Protein AF-A0A538Q563-F1 (afdb_monomer_lite)

Sequence (155 aa):
MEALSVAAGGSVCVRTRRPPADFDQLVEVLRAPNMQVQLILCAAALEDCKRYSLTPIVLPPLADRAAELDRIINEYAKDAMIDLAVSGAGFPPADVAWVREHASSSLPEIEKATLRLVALRASPSLSNAAARLGMAPVSLSRWIGRRDMPMEIVQ

Foldseek 3Di:
DVQLVVQQLHEDEAELVDGPPCRVVVLVVCPPPPGNYHYHYDYPDVVSCPVNPDDDDDDDQLVVVLVCLLVLLQVLLVVLCVLLVPDDDGDDPLLSVQCSVPQSNDSVSSNVSSNQVSLQVRDQALCSSQVSVVHDSVVSVVVPVVDDDSDDHHD

Radius of gyration: 20.9 Å; chains: 1; bounding box: 39×29×55 Å

Structure (mmCIF, N/CA/C/O backbone):
data_AF-A0A538Q563-F1
#
_entry.id   AF-A0A538Q563-F1
#
loop_
_atom_site.group_PDB
_atom_site.id
_atom_site.type_symbol
_atom_site.label_atom_id
_atom_site.label_alt_id
_atom_site.label_comp_id
_atom_site.label_asym_id
_atom_site.label_entity_id
_atom_site.label_seq_id
_atom_site.pdbx_PDB_ins_code
_atom_site.Cartn_x
_atom_site.Cartn_y
_atom_site.Cartn_z
_atom_site.occupancy
_atom_site.B_iso_or_equiv
_atom_site.auth_seq_id
_atom_site.auth_comp_id
_atom_site.auth_asym_id
_atom_site.auth_atom_id
_atom_site.pdbx_PDB_model_num
ATOM 1 N N . MET A 1 1 ? 1.552 3.217 27.982 1.00 61.84 1 MET A N 1
ATOM 2 C CA . MET A 1 1 ? 1.055 4.600 28.265 1.00 61.84 1 MET A CA 1
ATOM 3 C C . MET A 1 1 ? 1.634 5.718 27.385 1.00 61.84 1 MET A C 1
ATOM 5 O O . MET A 1 1 ? 0.918 6.681 27.151 1.00 61.84 1 MET A O 1
ATOM 9 N N . GLU A 1 2 ? 2.859 5.627 26.857 1.00 76.88 2 GLU A N 1
ATOM 10 C CA . GLU A 1 2 ? 3.457 6.684 26.006 1.00 76.88 2 GLU A CA 1
ATOM 11 C C . GLU A 1 2 ? 2.620 7.028 24.750 1.00 76.88 2 GLU A C 1
ATOM 13 O O . GLU A 1 2 ? 2.456 8.194 24.394 1.00 76.88 2 GLU A O 1
ATOM 18 N N . ALA A 1 3 ? 1.982 6.027 24.132 1.00 78.19 3 ALA A N 1
ATOM 19 C CA . ALA A 1 3 ? 1.088 6.237 22.990 1.00 78.19 3 ALA A CA 1
AT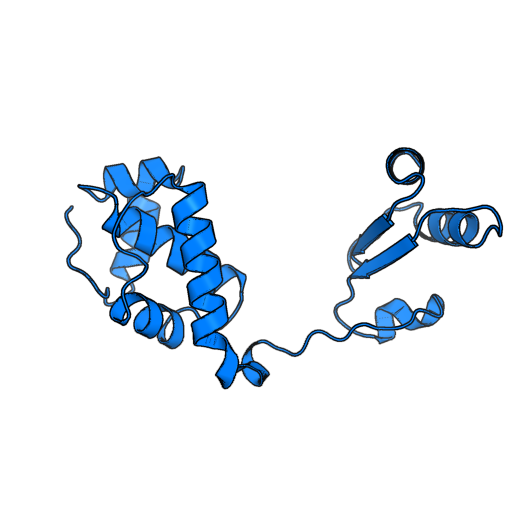OM 20 C C . ALA A 1 3 ? -0.144 7.110 23.317 1.00 78.19 3 ALA A C 1
ATOM 22 O O . ALA A 1 3 ? -0.596 7.858 22.457 1.00 78.19 3 ALA A O 1
ATOM 23 N N . LEU A 1 4 ? -0.669 7.054 24.550 1.00 82.75 4 LEU A N 1
ATOM 24 C CA . LEU A 1 4 ? -1.789 7.904 24.983 1.00 82.75 4 LEU A CA 1
ATOM 25 C C . LEU A 1 4 ? -1.366 9.362 25.115 1.00 82.75 4 LEU A C 1
ATOM 27 O O . LEU A 1 4 ? -2.097 10.244 24.680 1.00 82.75 4 LEU A O 1
ATOM 31 N N . SER A 1 5 ? -0.192 9.612 25.704 1.00 83.19 5 SER A N 1
ATOM 32 C CA . SER A 1 5 ? 0.311 10.978 25.869 1.00 83.19 5 SER A CA 1
ATOM 33 C C . SER A 1 5 ? 0.576 11.655 24.528 1.00 83.19 5 SER A C 1
ATOM 35 O O . SER A 1 5 ? 0.294 12.838 24.384 1.00 83.19 5 SER A O 1
ATOM 37 N N . VAL A 1 6 ? 1.062 10.903 23.535 1.00 88.25 6 VAL A N 1
ATOM 38 C CA . VAL A 1 6 ? 1.282 11.426 22.176 1.00 88.25 6 VAL A CA 1
ATOM 39 C C . VAL A 1 6 ? -0.042 11.639 21.432 1.00 88.25 6 VAL A C 1
ATOM 41 O O . VAL A 1 6 ? -0.143 12.540 20.607 1.00 88.25 6 VAL A O 1
ATOM 44 N N . ALA A 1 7 ? -1.072 10.847 21.737 1.00 91.06 7 ALA A N 1
ATOM 45 C CA . ALA A 1 7 ? -2.373 10.909 21.076 1.00 91.06 7 ALA A CA 1
ATOM 46 C C . ALA A 1 7 ? -3.375 11.873 21.736 1.00 91.06 7 ALA A C 1
ATOM 48 O O . ALA A 1 7 ? -4.563 11.801 21.423 1.00 91.06 7 ALA A O 1
ATOM 49 N N . ALA A 1 8 ? -2.939 12.747 22.649 1.00 88.38 8 ALA A N 1
ATOM 50 C CA . ALA A 1 8 ? -3.819 13.693 23.330 1.00 88.38 8 ALA A CA 1
ATOM 51 C C . ALA A 1 8 ? -4.608 14.554 22.321 1.00 88.38 8 ALA A C 1
ATOM 53 O O . ALA A 1 8 ? -4.021 15.219 21.470 1.00 88.38 8 ALA A O 1
ATOM 54 N N . GLY A 1 9 ? -5.943 14.522 22.406 1.00 88.44 9 GLY A N 1
ATOM 55 C CA . GLY A 1 9 ? -6.832 15.204 21.455 1.00 88.44 9 GLY A CA 1
ATOM 56 C C . GLY A 1 9 ? -6.944 14.527 20.080 1.00 88.44 9 GLY A C 1
ATOM 57 O O . GLY A 1 9 ? -7.511 15.112 19.160 1.00 88.44 9 GLY A O 1
ATOM 58 N N . GLY A 1 10 ? -6.391 13.322 19.920 1.00 92.69 10 GLY A N 1
ATOM 59 C CA . GLY A 1 10 ? -6.310 12.591 18.658 1.00 92.69 10 GLY A CA 1
ATOM 60 C C . GLY A 1 10 ? -6.805 11.151 18.769 1.00 92.69 10 GLY A C 1
ATOM 61 O O . GLY A 1 10 ? -7.854 10.865 19.353 1.00 92.69 10 GLY A O 1
ATOM 62 N N . SER A 1 11 ? -6.069 10.219 18.159 1.00 93.00 11 SER A N 1
ATOM 63 C CA . SER A 1 11 ? -6.478 8.815 18.068 1.00 93.00 11 SER A CA 1
ATOM 64 C C . SER A 1 11 ? -5.329 7.850 18.328 1.00 93.00 11 SER A C 1
ATOM 66 O O . SER A 1 11 ? -4.185 8.108 17.960 1.00 93.00 11 SER A O 1
ATOM 68 N N . VAL A 1 12 ? -5.657 6.693 18.903 1.00 92.75 12 VAL A N 1
ATOM 69 C CA . VAL A 1 12 ? -4.749 5.550 19.042 1.00 92.75 12 VAL A CA 1
ATOM 70 C C . VAL A 1 12 ? -5.271 4.412 18.175 1.00 92.75 12 VAL A C 1
ATOM 72 O O . VAL A 1 12 ? -6.419 3.993 18.315 1.00 92.75 12 VAL A O 1
ATOM 75 N N . CYS A 1 13 ? -4.422 3.902 17.282 1.00 92.12 13 CYS A N 1
ATOM 76 C CA . CYS A 1 13 ? -4.752 2.793 16.392 1.00 92.12 13 CYS A CA 1
ATOM 77 C C . CYS A 1 13 ? -4.043 1.510 16.840 1.00 92.12 13 CYS A C 1
ATOM 79 O O . CYS A 1 13 ? -2.821 1.496 17.001 1.00 92.12 13 CYS A O 1
ATOM 81 N N . VAL A 1 14 ? -4.797 0.424 17.031 1.00 91.88 14 VAL A N 1
ATOM 82 C CA . VAL A 1 14 ? -4.270 -0.870 17.492 1.00 91.88 14 VAL A CA 1
ATOM 83 C C . VAL A 1 14 ? -4.737 -1.997 16.578 1.00 91.88 14 VAL A C 1
ATOM 85 O O . VAL A 1 14 ? -5.906 -2.086 16.209 1.00 91.88 14 VAL A O 1
ATOM 88 N N . ARG A 1 15 ? -3.820 -2.906 16.230 1.00 91.75 15 ARG A N 1
ATOM 89 C CA . ARG A 1 15 ? -4.138 -4.137 15.492 1.00 91.75 15 ARG A CA 1
ATOM 90 C C . ARG A 1 15 ? -4.503 -5.253 16.468 1.00 91.75 15 ARG A C 1
ATOM 92 O O . ARG A 1 15 ? -3.678 -5.623 17.300 1.00 91.75 15 ARG A O 1
ATOM 99 N N . THR A 1 16 ? -5.677 -5.864 16.315 1.00 89.81 16 THR A N 1
ATOM 100 C CA . THR A 1 16 ? -6.171 -6.903 17.246 1.00 89.81 16 THR A CA 1
ATOM 101 C C . THR A 1 16 ? -5.312 -8.166 17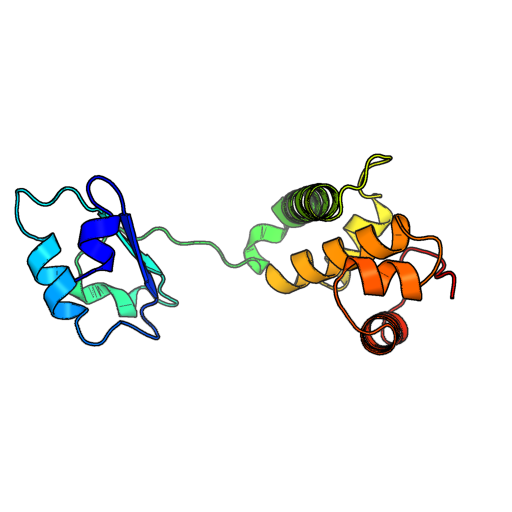.284 1.00 89.81 16 THR A C 1
ATOM 103 O O . THR A 1 16 ? -5.269 -8.845 18.302 1.00 89.81 16 THR A O 1
ATOM 106 N N . ARG A 1 17 ? -4.585 -8.475 16.201 1.00 86.75 17 ARG A N 1
ATOM 107 C CA . ARG A 1 17 ? -3.700 -9.654 16.123 1.00 86.75 17 ARG A CA 1
ATOM 108 C C . ARG A 1 17 ? -2.425 -9.539 16.962 1.00 86.75 17 ARG A C 1
ATOM 110 O O . ARG A 1 17 ? -1.788 -10.552 17.231 1.00 86.75 17 ARG A O 1
ATOM 117 N N . ARG A 1 18 ? -2.007 -8.320 17.310 1.00 86.56 18 ARG A N 1
ATOM 118 C CA . ARG A 1 18 ? -0.814 -8.042 18.126 1.00 86.56 18 ARG A CA 1
ATOM 119 C C . ARG A 1 18 ? -1.083 -6.823 19.012 1.00 86.56 18 ARG A C 1
ATOM 121 O O . ARG A 1 18 ? -0.517 -5.759 18.757 1.00 86.56 18 ARG A O 1
ATOM 128 N N . PRO A 1 19 ? -1.974 -6.951 20.008 1.00 86.88 19 PRO A N 1
ATOM 129 C CA . PRO A 1 19 ? -2.195 -5.875 20.952 1.00 86.88 19 PRO A CA 1
ATOM 130 C C . PRO A 1 19 ? -0.952 -5.717 21.842 1.00 86.88 19 PRO A C 1
ATOM 132 O O . PRO A 1 19 ? -0.251 -6.703 22.099 1.00 86.88 19 PRO A O 1
ATOM 135 N N . PRO A 1 20 ? -0.655 -4.499 22.315 1.00 88.31 20 PRO A N 1
ATOM 136 C CA . PRO A 1 20 ? 0.371 -4.311 23.329 1.00 88.31 20 PRO A CA 1
ATOM 137 C C . PRO A 1 20 ? -0.040 -4.998 24.643 1.00 88.31 20 PRO A C 1
ATOM 139 O O . PRO A 1 20 ? -1.222 -5.229 24.898 1.00 88.31 20 PRO A O 1
ATOM 142 N N . ALA A 1 21 ? 0.936 -5.338 25.486 1.00 89.75 21 ALA A N 1
ATOM 143 C CA . ALA A 1 21 ? 0.677 -6.057 26.737 1.00 89.75 21 ALA A CA 1
ATOM 144 C C . ALA A 1 21 ? -0.230 -5.272 27.709 1.00 89.75 21 ALA A C 1
ATOM 146 O O . ALA A 1 21 ? -0.974 -5.873 28.477 1.00 89.75 21 ALA A O 1
ATOM 147 N N . ASP A 1 22 ? -0.200 -3.939 27.649 1.00 89.88 22 ASP A N 1
ATOM 148 C CA . ASP A 1 22 ? -1.015 -3.020 28.449 1.00 89.88 22 ASP A CA 1
ATOM 149 C C . ASP A 1 22 ? -2.345 -2.633 27.768 1.00 89.88 22 ASP A C 1
ATOM 151 O O . ASP A 1 22 ? -3.000 -1.680 28.184 1.00 89.88 22 ASP A O 1
ATOM 155 N N . PHE A 1 23 ? -2.783 -3.355 26.730 1.00 89.88 23 PHE A N 1
ATOM 156 C CA . PHE A 1 23 ? -3.945 -2.960 25.927 1.00 89.88 23 PHE A CA 1
ATOM 157 C C . PHE A 1 23 ? -5.268 -2.907 26.703 1.00 89.88 23 PHE A C 1
ATOM 159 O O . PHE A 1 23 ? -6.049 -1.978 26.517 1.00 89.88 23 PHE A O 1
ATOM 166 N N . ASP A 1 24 ? -5.530 -3.857 27.599 1.00 88.75 24 ASP A N 1
ATOM 167 C CA . ASP A 1 24 ? -6.767 -3.811 28.386 1.00 88.75 24 ASP A CA 1
ATOM 168 C C . ASP A 1 24 ? -6.743 -2.631 29.382 1.00 88.75 24 ASP A C 1
ATOM 170 O O . ASP A 1 24 ? -7.760 -1.972 29.578 1.00 88.75 24 ASP A O 1
ATOM 174 N N . GLN A 1 25 ? -5.566 -2.265 29.912 1.00 89.19 25 GLN A N 1
ATOM 175 C CA . GLN A 1 25 ? -5.406 -1.054 30.732 1.00 89.19 25 GLN A CA 1
ATOM 176 C C . GLN A 1 25 ? -5.640 0.217 29.907 1.00 89.19 25 GLN A C 1
ATOM 178 O O . GLN A 1 25 ? -6.300 1.142 30.378 1.00 89.19 25 GLN A O 1
ATOM 183 N N . LEU A 1 26 ? -5.143 0.253 28.665 1.00 89.19 26 LEU A N 1
ATOM 184 C CA . LEU A 1 26 ? -5.421 1.331 27.715 1.00 89.19 26 LEU A CA 1
ATOM 185 C C . LEU A 1 26 ? -6.932 1.510 27.525 1.00 89.19 26 LEU A C 1
ATOM 187 O O . LEU A 1 26 ? -7.426 2.630 27.605 1.00 89.19 26 LEU A O 1
ATOM 191 N N . VAL A 1 27 ? -7.669 0.421 27.307 1.00 89.94 27 VAL A N 1
ATOM 192 C CA . VAL A 1 27 ? -9.123 0.468 27.109 1.00 89.94 27 VAL A CA 1
ATOM 193 C C . VAL A 1 27 ? -9.843 1.013 28.342 1.00 89.94 27 VAL A C 1
ATOM 195 O O . VAL A 1 27 ? -10.730 1.849 28.186 1.00 89.94 27 VAL A O 1
ATOM 198 N N . GLU A 1 28 ? -9.457 0.601 29.552 1.00 89.25 28 GLU A N 1
ATOM 199 C CA . GLU A 1 28 ? -10.053 1.143 30.781 1.00 89.25 28 GLU A CA 1
ATOM 200 C C . GLU A 1 28 ? -9.792 2.645 30.936 1.00 89.25 28 GLU A C 1
ATOM 202 O O . GLU A 1 28 ? -10.712 3.407 31.230 1.00 89.25 28 GLU A O 1
ATOM 207 N N . VAL A 1 29 ? -8.564 3.099 30.665 1.00 89.19 29 VAL A N 1
ATOM 208 C CA . VAL A 1 29 ? -8.217 4.529 30.701 1.00 89.19 29 VAL A CA 1
ATOM 209 C C . VAL A 1 29 ? -9.036 5.325 29.680 1.00 89.19 29 VAL A C 1
ATOM 211 O O . VAL A 1 29 ? -9.499 6.425 29.978 1.00 89.19 29 VAL A O 1
ATOM 214 N N . LEU A 1 30 ? -9.269 4.757 28.495 1.00 89.31 30 LEU A N 1
ATOM 215 C CA . LEU A 1 30 ? -10.051 5.390 27.432 1.00 89.31 30 LEU A CA 1
ATOM 216 C C . LEU A 1 30 ? -11.551 5.499 27.732 1.00 89.31 30 LEU A C 1
ATOM 218 O O . LEU A 1 30 ? -12.230 6.307 27.105 1.00 89.31 30 LEU A O 1
ATOM 222 N N . ARG A 1 31 ? -12.076 4.742 28.703 1.00 88.31 31 ARG A N 1
ATOM 223 C CA . ARG A 1 31 ? -13.471 4.875 29.158 1.00 88.31 31 ARG A CA 1
ATOM 224 C C . ARG A 1 31 ? -13.691 6.057 30.101 1.00 88.31 31 ARG A C 1
ATOM 226 O O . ARG A 1 31 ? -14.842 6.365 30.411 1.00 88.31 31 ARG A O 1
ATOM 233 N N . ALA A 1 32 ? -12.628 6.703 30.582 1.00 88.94 32 ALA A N 1
ATOM 234 C CA . ALA A 1 32 ? -12.759 7.842 31.478 1.00 88.94 32 ALA A CA 1
ATOM 235 C C . ALA A 1 32 ? -13.500 9.006 30.7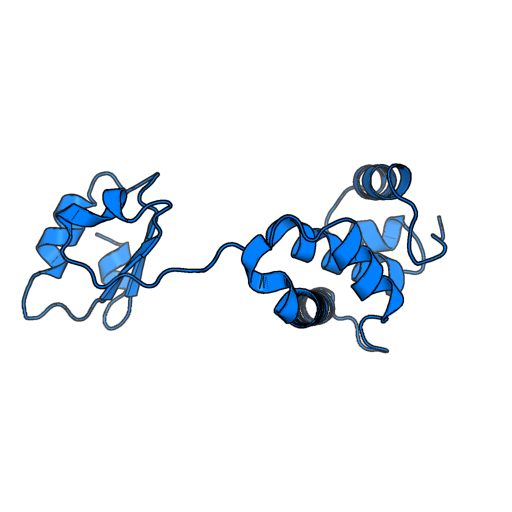76 1.00 88.94 32 ALA A C 1
ATOM 237 O O . ALA A 1 32 ? -13.139 9.358 29.652 1.00 88.94 32 ALA A O 1
ATOM 238 N N . PRO A 1 33 ? -14.497 9.654 31.416 1.00 84.56 33 PRO A N 1
ATOM 239 C CA . PRO A 1 33 ? -15.324 10.685 30.772 1.00 84.56 33 PRO A CA 1
ATOM 240 C C . PRO A 1 33 ? -14.550 11.905 30.256 1.00 84.56 33 PRO A C 1
ATOM 242 O O . PRO A 1 33 ? -15.024 12.625 29.385 1.00 84.56 33 PRO A O 1
ATOM 245 N N . ASN A 1 34 ? -13.375 12.166 30.826 1.00 86.81 34 ASN A N 1
ATOM 246 C CA . ASN A 1 34 ? -12.496 13.276 30.472 1.00 86.81 34 ASN A CA 1
ATOM 247 C C . ASN A 1 34 ? -11.427 12.895 29.435 1.00 86.81 34 ASN A C 1
ATOM 249 O O . ASN A 1 34 ? -10.586 13.731 29.102 1.00 86.81 34 ASN A O 1
ATOM 253 N N . MET A 1 35 ? -11.426 11.656 28.940 1.00 87.88 35 MET A N 1
ATOM 254 C CA . MET A 1 35 ? -10.454 11.220 27.951 1.00 87.88 35 MET A CA 1
ATOM 255 C C . MET A 1 35 ? -10.837 11.716 26.555 1.00 87.88 35 MET A C 1
ATOM 257 O O . MET A 1 35 ? -11.911 11.414 26.044 1.00 87.88 35 MET A O 1
ATOM 261 N N . GLN A 1 36 ? -9.931 12.456 25.915 1.00 89.38 36 GLN A N 1
ATOM 262 C CA . GLN A 1 36 ? -10.124 13.031 24.576 1.00 89.38 36 GLN A CA 1
ATOM 263 C C . GLN A 1 36 ? -9.336 12.274 23.502 1.00 89.38 36 GLN A C 1
ATOM 265 O O . GLN A 1 36 ? -8.732 12.876 22.618 1.00 89.38 36 GLN A O 1
ATOM 270 N N . VAL A 1 37 ? -9.282 10.948 23.610 1.00 92.81 37 VAL A N 1
ATOM 271 C CA . VAL A 1 37 ? -8.540 10.096 22.677 1.00 92.81 37 VAL A CA 1
ATOM 272 C C . VAL A 1 37 ? -9.485 9.056 22.098 1.00 92.81 37 VAL A C 1
ATOM 274 O O . VAL A 1 37 ? -10.118 8.304 22.836 1.00 92.81 37 VAL A O 1
ATOM 277 N N . GLN A 1 38 ? -9.572 8.992 20.770 1.00 90.88 38 GLN A N 1
ATOM 278 C CA . GLN A 1 38 ? -10.393 8.003 20.078 1.00 90.88 38 GLN A CA 1
ATOM 279 C C . GLN A 1 38 ? -9.616 6.700 19.858 1.00 90.88 38 GLN A C 1
ATOM 281 O O . GLN A 1 38 ? -8.507 6.704 19.321 1.00 90.88 38 GLN A O 1
ATOM 286 N N . 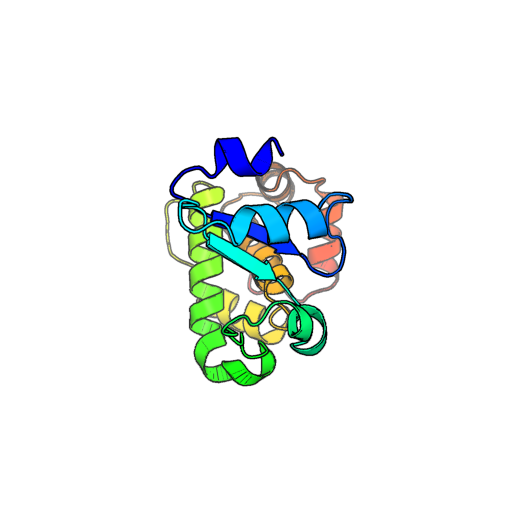LEU A 1 39 ? -10.214 5.566 20.226 1.00 91.00 39 LEU A N 1
ATOM 287 C CA . LEU A 1 39 ? -9.661 4.247 19.922 1.00 91.00 39 LEU A CA 1
ATOM 288 C C . LEU A 1 39 ? -10.104 3.777 18.536 1.00 91.00 39 LEU A C 1
ATOM 290 O O . LEU A 1 39 ? -11.300 3.711 18.255 1.00 91.00 39 LEU A O 1
ATOM 294 N N . ILE A 1 40 ? -9.147 3.372 17.704 1.00 93.06 40 ILE A N 1
ATOM 295 C CA . ILE A 1 40 ? -9.395 2.708 16.422 1.00 93.06 40 ILE A CA 1
ATOM 296 C C . ILE A 1 40 ? -8.815 1.297 16.495 1.00 93.06 40 ILE A C 1
ATOM 298 O O . ILE A 1 40 ? -7.611 1.121 16.685 1.00 93.06 40 ILE A O 1
ATOM 302 N N . LEU A 1 41 ? -9.665 0.280 16.327 1.00 92.56 41 LEU A N 1
ATOM 303 C CA . LEU A 1 41 ? -9.229 -1.115 16.273 1.00 92.56 41 LEU A CA 1
ATOM 304 C C . LEU A 1 41 ? -9.254 -1.642 14.846 1.00 92.56 41 LEU A C 1
ATOM 306 O O . LEU A 1 41 ? -10.305 -1.724 14.213 1.00 92.56 41 LEU A O 1
ATOM 310 N N . CYS A 1 42 ? -8.086 -2.051 14.361 1.00 93.00 42 CYS A N 1
ATOM 311 C CA . CYS A 1 42 ? -7.948 -2.760 13.100 1.00 93.00 42 CYS A CA 1
ATOM 312 C C . CYS A 1 42 ? -8.047 -4.264 13.357 1.00 93.00 42 CYS A C 1
ATOM 314 O O . CYS A 1 42 ? -7.108 -4.872 13.885 1.00 93.00 42 CYS A O 1
ATOM 316 N N . ALA A 1 43 ? -9.172 -4.852 12.959 1.00 92.06 43 ALA A N 1
ATOM 317 C CA . ALA A 1 43 ? -9.446 -6.276 13.088 1.00 92.06 43 ALA A CA 1
ATOM 318 C C . ALA A 1 43 ? -9.633 -6.953 11.731 1.00 92.06 43 ALA A C 1
ATOM 320 O O . ALA A 1 43 ? -10.003 -6.309 10.752 1.00 92.06 43 ALA A O 1
ATOM 321 N N . ALA A 1 44 ? -9.370 -8.261 11.688 1.00 88.75 44 ALA A N 1
ATOM 322 C CA . ALA A 1 44 ? -9.652 -9.074 10.507 1.00 88.75 44 ALA A CA 1
ATOM 323 C C . ALA A 1 44 ? -11.100 -9.589 10.506 1.00 88.75 44 ALA A C 1
ATOM 325 O O . ALA A 1 44 ? -11.661 -9.809 9.437 1.00 88.75 44 ALA A O 1
ATOM 326 N N . ALA A 1 45 ? -11.689 -9.769 11.691 1.00 88.12 45 ALA A N 1
ATOM 327 C CA . ALA A 1 45 ? -13.072 -10.185 11.880 1.00 88.12 45 ALA A CA 1
ATOM 328 C C . ALA A 1 45 ? -13.742 -9.334 12.968 1.00 88.12 45 ALA A C 1
ATOM 330 O O . ALA A 1 45 ? -13.083 -8.851 13.890 1.00 88.12 45 ALA A O 1
ATOM 331 N N . LEU A 1 46 ? -15.063 -9.161 12.882 1.00 86.62 46 LEU A N 1
ATOM 332 C CA . LEU A 1 46 ? -15.823 -8.366 13.854 1.00 86.62 46 LEU A CA 1
ATOM 333 C C . LEU A 1 46 ? -15.783 -8.995 15.257 1.00 86.62 46 LEU A C 1
ATOM 335 O O . LEU A 1 46 ? -15.791 -8.298 16.271 1.00 86.62 46 LEU A O 1
ATOM 339 N N . GLU A 1 47 ? -15.699 -10.322 15.301 1.00 88.12 47 GLU A N 1
ATOM 340 C CA . GLU A 1 47 ? -15.547 -11.170 16.481 1.00 88.12 47 GLU A CA 1
ATOM 341 C C . GLU A 1 47 ? -14.403 -10.710 17.385 1.00 88.12 47 GLU A C 1
ATOM 343 O O . GLU A 1 4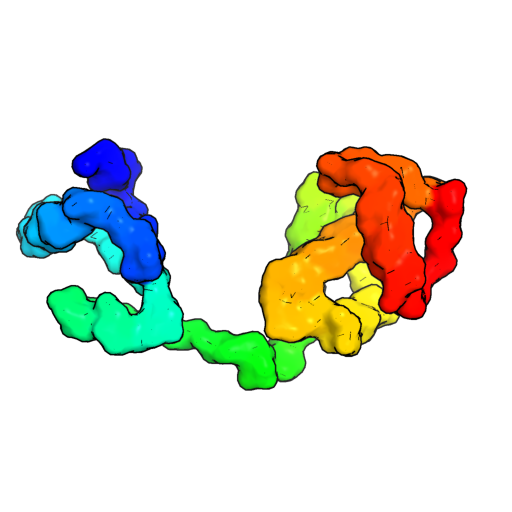7 ? -14.584 -10.658 18.602 1.00 88.12 47 GLU A O 1
ATOM 348 N N . ASP A 1 48 ? -13.276 -10.294 16.798 1.00 86.38 48 ASP A N 1
ATOM 349 C CA . ASP A 1 48 ? -12.082 -9.852 17.527 1.00 86.38 48 ASP A CA 1
ATOM 350 C C . ASP A 1 48 ? -12.347 -8.592 18.376 1.00 86.38 48 ASP A C 1
ATOM 352 O O . ASP A 1 48 ? -11.630 -8.313 19.340 1.00 86.38 48 ASP A O 1
ATOM 356 N N . CYS A 1 49 ? -13.382 -7.823 18.020 1.00 86.00 49 CYS A N 1
ATOM 357 C CA . CYS A 1 49 ? -13.717 -6.535 18.623 1.00 86.00 49 CYS A CA 1
ATOM 358 C C . CYS A 1 49 ? -14.974 -6.562 19.504 1.00 86.00 49 CYS A C 1
ATOM 360 O O . CYS A 1 49 ? -15.274 -5.550 20.140 1.00 86.00 49 CYS A O 1
ATOM 362 N N . LYS A 1 50 ? -15.708 -7.685 19.582 1.00 83.44 50 LYS A N 1
ATOM 363 C CA . LYS A 1 50 ? -17.021 -7.753 20.265 1.00 83.44 50 LYS A CA 1
ATOM 364 C C . LYS A 1 50 ? -16.984 -7.265 21.717 1.00 83.44 50 LYS A C 1
ATOM 366 O O . LYS A 1 50 ? -17.935 -6.642 22.174 1.00 83.44 50 LYS A O 1
ATOM 371 N N . ARG A 1 51 ? -15.873 -7.491 22.426 1.00 83.56 51 ARG A N 1
ATOM 372 C CA . ARG A 1 51 ? -15.693 -7.091 23.835 1.00 83.56 51 ARG A CA 1
ATOM 373 C C . ARG A 1 51 ? -15.570 -5.580 24.074 1.00 83.56 51 ARG A C 1
ATOM 375 O O . ARG A 1 51 ? -15.565 -5.157 25.225 1.00 83.56 51 ARG A O 1
ATOM 382 N N . TYR A 1 52 ? -15.448 -4.775 23.018 1.00 83.00 52 TYR A N 1
ATOM 383 C CA . TYR A 1 52 ? -15.145 -3.345 23.121 1.00 83.00 52 TYR A CA 1
ATOM 384 C C . TYR A 1 52 ? -16.318 -2.417 22.790 1.00 83.00 52 TYR A C 1
ATOM 386 O O . TYR A 1 52 ? -16.133 -1.205 22.828 1.00 83.00 52 TYR A O 1
ATOM 394 N N . SER A 1 53 ? -17.508 -2.955 22.490 1.00 81.88 53 SER A N 1
ATOM 395 C CA . SER A 1 53 ? -18.717 -2.169 22.176 1.00 81.88 53 SER A CA 1
ATOM 396 C C . SER A 1 53 ? -18.464 -1.048 21.153 1.00 81.88 53 SER A C 1
ATOM 398 O O . SER A 1 53 ? -18.881 0.092 21.342 1.00 81.88 53 SER A O 1
ATOM 400 N N . LEU A 1 54 ? -17.734 -1.368 20.081 1.00 82.75 54 LEU A N 1
ATOM 401 C CA . LEU A 1 54 ? -17.329 -0.414 19.046 1.00 82.75 54 LEU A CA 1
ATOM 402 C C . LEU A 1 54 ? -18.329 -0.374 17.890 1.00 82.75 54 LEU A C 1
ATOM 404 O O . LEU A 1 54 ? -18.918 -1.395 17.539 1.00 82.75 54 LEU A O 1
ATOM 408 N N . THR A 1 55 ? -18.432 0.783 17.234 1.00 88.88 55 THR A N 1
ATOM 409 C CA . THR A 1 55 ? -19.126 0.925 15.947 1.00 88.88 55 THR A CA 1
ATOM 410 C C . THR A 1 55 ? -18.190 0.488 14.815 1.00 88.88 55 THR A C 1
ATOM 412 O O . THR A 1 55 ? -17.175 1.153 14.590 1.00 88.88 55 THR A O 1
ATOM 415 N N . PRO A 1 56 ? -18.476 -0.615 14.100 1.00 91.56 56 PRO A N 1
ATOM 416 C CA . PRO A 1 56 ? -17.566 -1.123 13.085 1.00 91.56 56 PRO A CA 1
ATOM 417 C C . PRO A 1 56 ? -17.644 -0.317 11.786 1.00 91.56 56 PRO A C 1
ATOM 419 O O . PRO A 1 56 ? -18.725 0.019 11.307 1.00 91.56 56 PRO A O 1
ATOM 422 N N . ILE A 1 57 ? -16.483 -0.095 11.172 1.00 92.00 57 ILE A N 1
ATOM 423 C CA . ILE A 1 57 ? -16.359 0.331 9.776 1.00 92.00 57 ILE A CA 1
ATOM 424 C C . ILE A 1 57 ? -15.853 -0.881 8.998 1.00 92.00 57 ILE A C 1
ATOM 426 O O . ILE A 1 57 ? -14.720 -1.321 9.195 1.00 92.00 57 ILE A O 1
ATOM 430 N N . VAL A 1 58 ? -16.705 -1.452 8.146 1.00 91.12 58 VAL A N 1
ATOM 431 C CA . VAL A 1 58 ? -16.367 -2.648 7.366 1.00 91.12 58 VAL A CA 1
ATOM 432 C C . VAL A 1 58 ? -15.778 -2.224 6.028 1.00 91.12 58 VAL A C 1
ATOM 434 O O . VAL A 1 58 ? -16.450 -1.592 5.217 1.00 91.12 58 VAL A O 1
ATOM 437 N N . LEU A 1 59 ? -14.516 -2.583 5.800 1.00 89.81 59 LEU A N 1
ATOM 438 C CA . LEU A 1 59 ? -13.862 -2.411 4.507 1.00 89.81 59 LEU A CA 1
ATOM 439 C C . LEU A 1 59 ? -14.239 -3.595 3.604 1.00 89.81 59 LEU A C 1
ATOM 441 O O . LEU A 1 59 ? -13.904 -4.730 3.957 1.00 89.81 59 LEU A O 1
ATOM 445 N N . PRO A 1 60 ? -14.918 -3.371 2.464 1.00 90.50 60 PRO A N 1
ATOM 446 C CA . PRO A 1 60 ? -15.237 -4.459 1.552 1.00 90.50 60 PRO A CA 1
ATOM 447 C C . PRO A 1 60 ? -13.951 -5.082 0.981 1.00 90.50 60 PRO A C 1
ATOM 449 O O . PRO A 1 60 ? -12.990 -4.349 0.700 1.00 90.50 60 PRO A O 1
ATOM 452 N N . PRO A 1 61 ? -13.913 -6.415 0.792 1.00 90.88 61 PRO A N 1
ATOM 453 C CA . PRO A 1 61 ? -12.818 -7.090 0.107 1.00 90.88 61 PRO A CA 1
ATOM 454 C C . PRO A 1 61 ? -12.534 -6.464 -1.258 1.00 90.88 61 PRO A C 1
ATOM 456 O O . PRO A 1 61 ? -13.447 -6.045 -1.964 1.00 90.88 61 PRO A O 1
ATOM 459 N N . LEU A 1 62 ? -11.265 -6.445 -1.672 1.00 92.38 62 LEU A N 1
ATOM 460 C CA . LEU A 1 62 ? -10.882 -5.870 -2.967 1.00 92.38 62 LEU A CA 1
ATOM 461 C C . LEU A 1 62 ? -11.569 -6.575 -4.151 1.00 92.38 62 LEU A C 1
ATOM 463 O O . LEU A 1 62 ? -11.918 -5.918 -5.128 1.00 92.38 62 LEU A O 1
ATOM 467 N N . ALA A 1 63 ? -11.815 -7.885 -4.033 1.00 90.75 63 ALA A N 1
ATOM 468 C CA . ALA A 1 63 ? -12.524 -8.681 -5.035 1.00 90.75 63 ALA A CA 1
ATOM 469 C C . ALA A 1 63 ? -13.949 -8.165 -5.317 1.00 90.75 63 ALA A C 1
ATOM 471 O O . ALA A 1 63 ? -14.402 -8.213 -6.459 1.00 90.75 63 ALA A O 1
ATOM 472 N N . ASP A 1 64 ? -14.613 -7.586 -4.313 1.00 94.06 64 ASP A N 1
ATOM 473 C CA . ASP A 1 64 ? -15.974 -7.049 -4.436 1.00 94.06 64 ASP A CA 1
ATOM 474 C C . ASP A 1 64 ? -15.987 -5.619 -5.008 1.00 94.06 64 ASP A C 1
ATOM 476 O O . ASP A 1 64 ? -17.043 -5.031 -5.236 1.00 94.06 64 ASP A O 1
ATOM 480 N N . ARG A 1 65 ? -14.805 -5.044 -5.264 1.00 92.75 65 ARG A N 1
ATOM 481 C CA . ARG A 1 65 ? -14.606 -3.658 -5.712 1.00 92.75 65 ARG A CA 1
ATOM 482 C C . ARG A 1 65 ? -14.115 -3.572 -7.155 1.00 92.75 65 ARG A C 1
ATOM 484 O O . ARG A 1 65 ? -13.430 -2.619 -7.524 1.00 92.75 65 ARG A O 1
ATOM 491 N N . ALA A 1 66 ? -14.462 -4.548 -7.994 1.00 92.00 66 ALA A N 1
ATOM 492 C CA . ALA A 1 66 ? -13.991 -4.639 -9.381 1.00 92.00 66 ALA A CA 1
ATOM 493 C C . ALA A 1 66 ? -14.201 -3.341 -10.195 1.00 92.00 66 ALA A C 1
ATOM 495 O O . ALA A 1 66 ? -13.325 -2.936 -10.965 1.00 92.00 66 ALA A O 1
ATOM 496 N N . ALA A 1 67 ? -15.332 -2.660 -9.974 1.00 94.31 67 ALA A N 1
ATOM 497 C CA . ALA A 1 67 ? -15.674 -1.392 -10.623 1.00 94.31 67 ALA A CA 1
ATOM 498 C C . ALA A 1 67 ? -14.761 -0.220 -10.211 1.00 94.31 67 ALA A C 1
ATOM 500 O O . ALA A 1 67 ? -14.616 0.743 -10.958 1.00 94.31 67 ALA A O 1
ATOM 501 N N . GLU A 1 68 ? -14.123 -0.298 -9.043 1.00 95.81 68 GLU A N 1
ATOM 502 C CA . GLU A 1 68 ? -13.227 0.738 -8.526 1.00 95.81 68 GLU A CA 1
ATOM 503 C C . GLU A 1 68 ? -11.752 0.462 -8.838 1.00 95.81 68 GLU A C 1
ATOM 505 O O . GLU A 1 68 ? -10.921 1.343 -8.619 1.00 95.81 68 GLU A O 1
ATOM 510 N N . LEU A 1 69 ? -11.406 -0.736 -9.330 1.00 95.88 69 LEU A N 1
ATOM 511 C CA . LEU A 1 69 ? -10.011 -1.167 -9.476 1.00 95.88 69 LEU A CA 1
ATOM 512 C C . LEU A 1 69 ? -9.171 -0.196 -10.302 1.00 95.88 69 LEU A C 1
ATOM 514 O O . LEU A 1 69 ? -8.084 0.166 -9.867 1.00 95.88 69 LEU A O 1
ATOM 518 N N . ASP A 1 70 ? -9.681 0.290 -11.433 1.00 96.44 70 ASP A N 1
ATOM 519 C CA . ASP A 1 70 ? -8.939 1.249 -12.259 1.00 96.44 70 ASP A CA 1
ATOM 520 C C . ASP A 1 70 ? -8.674 2.549 -11.499 1.00 96.44 70 ASP A C 1
ATOM 522 O O . ASP A 1 70 ? -7.583 3.110 -11.583 1.00 96.44 70 ASP A O 1
ATOM 526 N N . ARG A 1 71 ? -9.645 3.022 -10.707 1.00 96.69 71 ARG A N 1
ATOM 527 C CA . ARG A 1 71 ? -9.465 4.211 -9.866 1.00 96.69 71 ARG A CA 1
ATOM 528 C C . ARG A 1 71 ? -8.389 3.963 -8.813 1.00 96.69 71 ARG A C 1
ATOM 530 O O . ARG A 1 71 ? -7.500 4.789 -8.665 1.00 96.69 71 ARG A O 1
ATOM 537 N N . ILE A 1 72 ? -8.448 2.825 -8.122 1.00 96.94 72 ILE A N 1
ATOM 538 C CA . ILE A 1 72 ? -7.477 2.443 -7.086 1.00 96.94 72 ILE A CA 1
ATOM 539 C C . ILE A 1 72 ? -6.064 2.353 -7.676 1.00 96.94 72 ILE A C 1
ATOM 541 O O . ILE A 1 72 ? -5.138 2.932 -7.117 1.00 96.94 72 ILE A O 1
ATOM 545 N N . ILE A 1 73 ? -5.901 1.682 -8.818 1.00 98.00 73 ILE A N 1
ATOM 546 C CA . ILE A 1 73 ? -4.614 1.557 -9.517 1.00 98.00 73 ILE A CA 1
ATOM 547 C C . ILE A 1 73 ? -4.066 2.938 -9.887 1.00 98.00 73 ILE A C 1
ATOM 549 O O . ILE A 1 73 ? -2.888 3.204 -9.669 1.00 98.00 73 ILE A O 1
ATOM 553 N N . ASN A 1 74 ? -4.916 3.827 -10.405 1.00 97.19 74 ASN A N 1
ATOM 554 C CA . ASN A 1 74 ? -4.502 5.183 -10.754 1.00 97.19 74 ASN A CA 1
ATOM 555 C C . ASN A 1 74 ? -4.080 6.008 -9.531 1.00 97.19 74 ASN A C 1
ATOM 557 O O . ASN A 1 74 ? -3.117 6.759 -9.639 1.00 97.19 74 ASN A O 1
ATOM 561 N N . GLU A 1 75 ? -4.745 5.873 -8.379 1.00 97.19 75 GLU A N 1
ATOM 562 C CA . GLU A 1 75 ? -4.293 6.541 -7.148 1.00 97.19 75 GLU A CA 1
ATOM 563 C C . GLU A 1 75 ? -2.923 6.011 -6.696 1.00 97.19 75 GLU A C 1
ATOM 565 O O . GLU A 1 75 ? -2.003 6.799 -6.500 1.00 97.19 75 GLU A O 1
ATOM 570 N N . TYR A 1 76 ? -2.720 4.690 -6.679 1.00 97.69 76 TYR A N 1
ATOM 571 C CA . TYR A 1 76 ? -1.405 4.110 -6.374 1.00 97.69 76 TYR A CA 1
ATOM 572 C C . TYR A 1 76 ? -0.314 4.506 -7.374 1.00 97.69 76 TYR A C 1
ATOM 574 O O . TYR A 1 76 ? 0.861 4.587 -7.017 1.00 97.69 76 TYR A O 1
ATOM 582 N N . ALA A 1 77 ? -0.666 4.716 -8.640 1.00 97.25 77 ALA A N 1
ATOM 583 C CA . ALA A 1 77 ? 0.277 5.197 -9.636 1.00 97.25 77 ALA A CA 1
ATOM 584 C C . ALA A 1 77 ? 0.644 6.669 -9.412 1.00 97.25 77 ALA A C 1
ATOM 586 O O . ALA A 1 77 ? 1.811 7.020 -9.561 1.00 97.25 77 ALA A O 1
ATOM 587 N N . LYS A 1 78 ? -0.315 7.516 -9.015 1.00 96.25 78 LYS A N 1
ATOM 588 C CA . LYS A 1 78 ? -0.043 8.913 -8.643 1.00 96.25 78 LYS A CA 1
ATOM 589 C C . LYS A 1 78 ? 0.887 8.989 -7.437 1.00 96.25 78 LYS A C 1
ATOM 591 O O . LYS A 1 78 ? 1.881 9.703 -7.516 1.00 96.25 78 LYS A O 1
ATOM 596 N N . ASP A 1 79 ? 0.609 8.219 -6.386 1.00 96.44 79 ASP A N 1
ATOM 597 C CA . ASP A 1 79 ? 1.469 8.155 -5.199 1.00 96.44 79 ASP A CA 1
ATOM 598 C C . ASP A 1 79 ? 2.883 7.700 -5.585 1.00 96.44 79 ASP A C 1
ATOM 600 O O . ASP A 1 79 ? 3.860 8.377 -5.279 1.00 96.44 79 ASP A O 1
ATOM 604 N N . ALA A 1 80 ? 3.002 6.641 -6.394 1.00 96.81 80 ALA A N 1
ATOM 605 C CA . ALA A 1 80 ? 4.291 6.180 -6.907 1.00 96.81 80 ALA A CA 1
ATOM 606 C C . ALA A 1 80 ? 5.044 7.245 -7.727 1.00 96.81 80 ALA A C 1
ATOM 608 O O . ALA A 1 80 ? 6.266 7.352 -7.631 1.00 96.81 80 ALA A O 1
ATOM 609 N N . MET A 1 81 ? 4.343 8.024 -8.557 1.00 95.94 81 MET A N 1
ATOM 610 C CA . MET A 1 81 ? 4.947 9.118 -9.324 1.00 95.94 81 MET A CA 1
ATOM 611 C C . MET A 1 81 ? 5.447 10.243 -8.414 1.00 95.94 81 MET A C 1
ATOM 613 O O . MET A 1 81 ? 6.535 10.768 -8.659 1.00 95.94 81 MET A O 1
ATOM 617 N N . ILE A 1 82 ? 4.687 10.585 -7.369 1.00 95.31 82 ILE A N 1
ATOM 618 C CA . ILE A 1 82 ? 5.067 11.585 -6.363 1.00 95.31 82 ILE A CA 1
ATOM 619 C C . ILE A 1 82 ? 6.300 11.110 -5.590 1.00 95.31 82 ILE A C 1
ATOM 621 O O . ILE A 1 82 ? 7.307 11.817 -5.561 1.00 95.31 82 ILE A O 1
ATOM 625 N N . ASP A 1 83 ? 6.257 9.896 -5.042 1.00 94.69 83 ASP A N 1
ATOM 626 C CA . ASP A 1 83 ? 7.333 9.319 -4.229 1.00 94.69 83 ASP A CA 1
ATOM 627 C C . ASP A 1 83 ? 8.643 9.190 -5.010 1.00 94.69 83 ASP A C 1
ATOM 629 O O . ASP A 1 83 ? 9.733 9.422 -4.485 1.00 94.69 83 ASP A O 1
ATOM 633 N N . LEU A 1 84 ? 8.546 8.854 -6.298 1.00 94.19 84 LEU A N 1
ATOM 634 C CA . LEU A 1 84 ? 9.695 8.733 -7.189 1.00 94.19 84 LEU A CA 1
ATOM 635 C C . LEU A 1 84 ? 10.063 10.055 -7.877 1.00 94.19 84 LEU A C 1
ATOM 637 O O . LEU A 1 84 ? 10.901 10.036 -8.782 1.00 94.19 84 LEU A O 1
ATOM 641 N N . ALA A 1 85 ? 9.455 11.183 -7.496 1.00 94.00 85 ALA A N 1
ATOM 642 C CA . ALA A 1 85 ? 9.687 12.510 -8.072 1.00 94.00 85 ALA A CA 1
ATOM 643 C C . ALA A 1 85 ? 9.676 12.513 -9.618 1.00 94.00 85 ALA A C 1
ATOM 645 O O . ALA A 1 85 ? 10.547 13.095 -10.270 1.00 94.00 85 ALA A O 1
ATOM 646 N N . VAL A 1 86 ? 8.726 11.791 -10.218 1.00 91.25 86 VAL A N 1
ATOM 647 C CA . VAL A 1 86 ? 8.572 11.680 -11.672 1.00 91.25 86 VAL A CA 1
ATOM 648 C C . VAL A 1 86 ? 7.609 12.755 -12.159 1.00 91.25 86 VAL A C 1
ATOM 650 O O . VAL A 1 86 ? 6.399 12.660 -11.972 1.00 91.25 86 VAL A O 1
ATOM 653 N N . SER A 1 87 ? 8.156 13.758 -12.839 1.00 80.31 87 SER A N 1
ATOM 654 C CA . SER A 1 87 ? 7.385 14.774 -13.556 1.00 80.31 87 SER A CA 1
ATOM 655 C C . SER A 1 87 ? 7.216 14.341 -15.012 1.00 80.31 87 SER A C 1
ATOM 657 O O . SER A 1 87 ? 8.211 14.149 -15.709 1.00 80.31 87 SER A O 1
ATOM 659 N N . GLY A 1 88 ? 5.986 14.182 -15.504 1.00 70.69 88 GLY A N 1
ATOM 660 C CA . GLY A 1 88 ? 5.771 13.787 -16.898 1.00 70.69 88 GLY A CA 1
ATOM 661 C C . GLY A 1 88 ? 4.394 13.207 -17.189 1.00 70.69 88 GLY A C 1
ATOM 662 O O . GLY A 1 88 ? 3.463 13.360 -16.398 1.00 70.69 88 GLY A O 1
ATOM 663 N N . ALA A 1 89 ? 4.279 12.562 -18.356 1.00 66.75 89 ALA A N 1
ATOM 664 C CA . ALA A 1 89 ? 3.063 11.879 -18.786 1.00 66.75 89 ALA A CA 1
ATOM 665 C C . ALA A 1 89 ? 2.607 10.886 -17.706 1.00 66.75 89 ALA A C 1
ATOM 667 O O . ALA A 1 89 ? 3.431 10.184 -17.121 1.00 66.75 89 ALA A O 1
ATOM 668 N N . GLY A 1 90 ? 1.302 10.890 -17.425 1.00 81.12 90 GLY A N 1
ATOM 669 C CA . GLY A 1 90 ? 0.688 10.069 -16.385 1.00 81.12 90 GLY A CA 1
ATOM 670 C C . GLY A 1 90 ? 0.879 8.568 -16.595 1.00 81.12 90 GLY A C 1
ATOM 671 O O . GLY A 1 90 ? 1.557 8.115 -17.513 1.00 81.12 90 GLY A O 1
ATOM 672 N N . PHE A 1 91 ? 0.232 7.778 -15.749 1.00 93.56 91 PHE A N 1
ATOM 673 C CA . PHE A 1 91 ? 0.295 6.327 -15.836 1.00 93.56 91 PHE A CA 1
ATOM 674 C C . PHE A 1 91 ? -0.478 5.817 -17.073 1.00 93.56 91 PHE A C 1
ATOM 676 O O . PHE A 1 91 ? -1.690 6.041 -17.159 1.00 93.56 91 PHE A O 1
ATOM 683 N N . PRO A 1 92 ? 0.186 5.189 -18.066 1.00 94.19 92 PRO A N 1
ATOM 684 C CA . PRO A 1 92 ? -0.455 4.805 -19.321 1.00 94.19 92 PRO A CA 1
ATOM 685 C C . PRO A 1 92 ? -1.609 3.807 -19.127 1.00 94.19 92 PRO A C 1
ATOM 687 O O . PRO A 1 92 ? -1.506 2.916 -18.283 1.00 94.19 92 PRO A O 1
ATOM 690 N N . PRO A 1 93 ? -2.662 3.844 -19.969 1.00 95.44 93 PRO A N 1
ATOM 691 C CA . PRO A 1 93 ? -3.756 2.871 -19.900 1.00 95.44 93 PRO A CA 1
ATOM 692 C C . PRO A 1 93 ? -3.306 1.407 -20.026 1.00 95.44 93 PRO A C 1
ATOM 694 O O . PRO A 1 93 ? -3.897 0.533 -19.397 1.00 95.44 93 PRO A O 1
ATOM 697 N N . ALA A 1 94 ? -2.246 1.137 -20.799 1.00 96.00 94 ALA A N 1
ATOM 698 C CA . ALA A 1 94 ? -1.659 -0.200 -20.909 1.00 96.00 94 ALA A CA 1
ATOM 699 C C . ALA A 1 94 ? -1.076 -0.687 -19.572 1.00 96.00 94 ALA A C 1
ATOM 701 O O . ALA A 1 94 ? -1.247 -1.849 -19.214 1.00 96.00 94 ALA A O 1
ATOM 702 N N . ASP A 1 95 ? -0.457 0.211 -18.802 1.00 96.88 95 ASP A N 1
ATOM 703 C CA . ASP A 1 95 ? 0.100 -0.112 -17.489 1.00 96.88 95 ASP A CA 1
ATOM 704 C C . ASP A 1 95 ? -1.036 -0.327 -16.468 1.00 96.88 95 ASP A C 1
ATOM 706 O O . ASP A 1 95 ? -0.972 -1.263 -15.673 1.00 96.88 95 ASP A O 1
ATOM 710 N N . VAL A 1 96 ? -2.127 0.454 -16.539 1.00 97.31 96 VAL A N 1
ATOM 711 C CA . VAL A 1 96 ? -3.343 0.223 -15.728 1.00 97.31 96 VAL A CA 1
ATOM 712 C C . VAL A 1 96 ? -3.937 -1.157 -16.009 1.00 97.31 96 VAL A C 1
ATOM 714 O O . VAL A 1 96 ? -4.170 -1.927 -15.075 1.00 97.31 96 VAL A O 1
ATOM 717 N N . ALA A 1 97 ? -4.160 -1.485 -17.286 1.00 97.12 97 ALA A N 1
ATOM 718 C CA . ALA A 1 97 ? -4.703 -2.777 -17.699 1.00 97.12 97 ALA A CA 1
ATOM 719 C C . ALA A 1 97 ? -3.806 -3.930 -17.232 1.00 97.12 97 ALA A C 1
ATOM 721 O O . ALA A 1 97 ? -4.291 -4.919 -16.683 1.00 97.12 97 ALA A O 1
ATOM 722 N N . TRP A 1 98 ? -2.491 -3.755 -17.357 1.00 97.75 98 TRP A N 1
ATOM 723 C CA . TRP A 1 98 ? -1.525 -4.740 -16.909 1.00 97.75 98 TRP A CA 1
ATOM 724 C C . TRP A 1 98 ? -1.588 -4.988 -15.400 1.00 97.75 98 TRP A C 1
ATOM 726 O O . TRP A 1 98 ? -1.618 -6.142 -14.973 1.00 97.75 98 TRP A O 1
ATOM 736 N N . VAL A 1 99 ? -1.648 -3.929 -14.580 1.00 97.69 99 VAL A N 1
ATOM 737 C CA . VAL A 1 99 ? -1.771 -4.063 -13.117 1.00 97.69 99 VAL A CA 1
ATOM 738 C C . VAL A 1 99 ? -3.091 -4.734 -12.753 1.00 97.69 99 VAL A C 1
ATOM 740 O O . VAL A 1 99 ? -3.110 -5.607 -11.883 1.00 97.69 99 VAL A O 1
ATOM 743 N N . ARG A 1 100 ? -4.184 -4.372 -13.436 1.00 96.38 100 ARG A N 1
ATOM 744 C CA . ARG A 1 100 ? -5.493 -4.998 -13.233 1.00 96.38 100 ARG A CA 1
ATOM 745 C C . ARG A 1 100 ? -5.433 -6.506 -13.463 1.00 96.38 100 ARG A C 1
ATOM 747 O O . ARG A 1 100 ? -5.983 -7.250 -12.660 1.00 96.38 100 ARG A O 1
ATOM 754 N N . GLU A 1 101 ? -4.777 -6.953 -14.522 1.00 95.75 101 GLU A N 1
ATOM 755 C CA . GLU A 1 101 ? -4.714 -8.372 -14.876 1.00 95.75 101 GLU A CA 1
ATOM 756 C C . GLU A 1 101 ? -3.723 -9.163 -14.005 1.00 95.75 101 GLU A C 1
ATOM 758 O O . GLU A 1 101 ? -4.020 -10.279 -13.587 1.00 95.75 101 GLU A O 1
ATOM 763 N N . HIS A 1 102 ? -2.569 -8.579 -13.671 1.00 95.00 102 HIS A N 1
ATOM 764 C CA . HIS A 1 102 ? -1.439 -9.333 -13.112 1.00 95.00 102 HIS A CA 1
ATOM 765 C C . HIS A 1 102 ? -1.136 -9.059 -11.633 1.00 95.00 102 HIS A C 1
ATOM 767 O O . HIS A 1 102 ? -0.328 -9.776 -11.037 1.00 95.00 102 HIS A O 1
ATOM 773 N N . ALA A 1 103 ? -1.706 -8.004 -11.041 1.00 95.31 103 ALA A N 1
ATOM 774 C CA . ALA A 1 103 ? -1.313 -7.524 -9.713 1.00 95.31 103 ALA A CA 1
ATOM 775 C C . ALA A 1 103 ? -2.473 -6.953 -8.875 1.00 95.31 103 ALA A C 1
ATOM 777 O O . ALA A 1 103 ? -2.234 -6.275 -7.879 1.00 95.31 103 ALA A O 1
ATOM 778 N N . SER A 1 104 ? -3.729 -7.227 -9.241 1.00 94.69 104 SER A N 1
ATOM 779 C CA . SER A 1 104 ? -4.915 -6.694 -8.549 1.00 94.69 104 SER A CA 1
ATOM 780 C C . SER A 1 104 ? -5.434 -7.564 -7.400 1.00 94.69 104 SER A C 1
ATOM 782 O O . SER A 1 104 ? -6.475 -7.255 -6.822 1.00 94.69 104 SER A O 1
ATOM 784 N N . SER A 1 105 ? -4.720 -8.634 -7.027 1.00 93.38 105 SER A N 1
ATOM 785 C CA . SER A 1 105 ? -5.186 -9.570 -5.992 1.00 93.38 105 SER A CA 1
ATOM 786 C C . SER A 1 105 ? -5.184 -8.958 -4.583 1.00 93.38 105 SER A C 1
ATOM 788 O O . SER A 1 105 ? -5.927 -9.395 -3.702 1.00 93.38 105 SER A O 1
ATOM 790 N N . SER A 1 106 ? -4.364 -7.926 -4.357 1.00 95.62 106 SER A N 1
ATOM 791 C CA . SER A 1 106 ? -4.298 -7.194 -3.093 1.00 95.62 106 SER A CA 1
ATOM 792 C C . SER A 1 106 ? -3.751 -5.777 -3.282 1.00 95.62 106 SER A C 1
ATOM 794 O O . SER A 1 106 ? -2.992 -5.512 -4.213 1.00 95.62 106 SER A O 1
ATOM 796 N N . LEU A 1 107 ? -4.085 -4.868 -2.360 1.00 96.00 107 LEU A N 1
ATOM 797 C CA . LEU A 1 107 ? -3.575 -3.491 -2.387 1.00 96.00 107 LEU A CA 1
ATOM 798 C C . LEU A 1 107 ? -2.029 -3.414 -2.379 1.00 96.00 107 LEU A C 1
ATOM 800 O O . LEU A 1 107 ? -1.488 -2.669 -3.192 1.00 96.00 107 LEU A O 1
ATOM 804 N N . PRO A 1 108 ? -1.289 -4.214 -1.574 1.00 96.69 108 PRO A N 1
ATOM 805 C CA . PRO A 1 108 ? 0.178 -4.200 -1.614 1.00 96.69 108 PRO A CA 1
ATOM 806 C C . PRO A 1 108 ? 0.779 -4.721 -2.928 1.00 96.69 108 PRO A C 1
ATOM 808 O O . PRO A 1 108 ? 1.926 -4.411 -3.254 1.00 96.69 108 PRO A O 1
ATOM 811 N N . GLU A 1 109 ? 0.059 -5.566 -3.672 1.00 96.88 109 GLU A N 1
ATOM 812 C CA . GLU A 1 109 ? 0.504 -5.979 -5.006 1.00 96.88 109 GLU A CA 1
ATOM 813 C C . GLU A 1 109 ? 0.311 -4.874 -6.036 1.00 96.88 109 GLU A C 1
ATOM 815 O O . GLU A 1 109 ? 1.239 -4.638 -6.813 1.00 96.88 109 GLU A O 1
ATOM 820 N N . ILE A 1 110 ? -0.822 -4.165 -5.981 1.00 98.00 110 ILE A N 1
ATOM 821 C CA . ILE A 1 110 ? -1.085 -2.982 -6.808 1.00 98.00 110 ILE A CA 1
ATOM 822 C C . ILE A 1 110 ? 0.012 -1.943 -6.571 1.00 98.00 110 ILE A C 1
ATOM 824 O O . ILE A 1 110 ? 0.693 -1.565 -7.519 1.00 98.00 110 ILE A O 1
ATOM 828 N N . GLU A 1 111 ? 0.248 -1.565 -5.313 1.00 98.12 111 GLU A N 1
ATOM 829 C CA . GLU A 1 111 ? 1.279 -0.599 -4.909 1.00 98.12 111 GLU A CA 1
ATOM 830 C C . GLU A 1 111 ? 2.668 -0.976 -5.440 1.00 98.12 111 GLU A C 1
ATOM 832 O O . GLU A 1 111 ? 3.376 -0.184 -6.062 1.00 98.12 111 GLU A O 1
ATOM 837 N N . LYS A 1 112 ? 3.066 -2.235 -5.237 1.00 97.25 112 LYS A N 1
ATOM 838 C CA . LYS A 1 112 ? 4.365 -2.737 -5.694 1.00 97.25 112 LYS A CA 1
ATOM 839 C C . LYS A 1 112 ? 4.485 -2.705 -7.214 1.00 97.25 112 LYS A C 1
ATOM 841 O O . LYS A 1 112 ? 5.571 -2.439 -7.731 1.00 97.25 112 LYS A O 1
ATOM 846 N N . ALA A 1 113 ? 3.416 -3.050 -7.924 1.00 97.69 113 ALA A N 1
ATOM 847 C CA . ALA A 1 113 ? 3.402 -3.063 -9.376 1.00 97.69 113 ALA A CA 1
ATOM 848 C C . ALA A 1 113 ? 3.466 -1.644 -9.948 1.00 97.69 113 ALA A C 1
ATOM 850 O O . ALA A 1 113 ? 4.307 -1.395 -10.810 1.00 97.69 113 ALA A O 1
ATOM 851 N N . THR A 1 114 ? 2.661 -0.709 -9.433 1.00 97.94 114 THR A N 1
ATOM 852 C CA . THR A 1 114 ? 2.672 0.691 -9.880 1.00 97.94 114 THR A CA 1
ATOM 853 C C . THR A 1 114 ? 4.026 1.346 -9.616 1.00 97.94 114 THR A C 1
ATOM 855 O O . THR A 1 114 ? 4.603 1.895 -10.551 1.00 97.94 114 THR A O 1
ATOM 858 N N . LEU A 1 115 ? 4.608 1.191 -8.417 1.00 97.25 115 LEU A N 1
ATOM 859 C CA . LEU A 1 115 ? 5.956 1.691 -8.097 1.00 97.25 115 LEU A CA 1
ATOM 860 C C . LEU A 1 115 ? 7.009 1.202 -9.092 1.00 97.25 115 LEU A C 1
ATOM 862 O O . LEU A 1 115 ? 7.830 1.978 -9.581 1.00 97.25 115 LEU A O 1
ATOM 866 N N . ARG A 1 116 ? 6.989 -0.092 -9.419 1.00 97.25 116 ARG A N 1
ATOM 867 C CA . ARG A 1 116 ? 7.974 -0.685 -10.331 1.00 97.25 116 ARG A CA 1
ATOM 868 C C . ARG A 1 116 ? 7.782 -0.237 -11.769 1.00 97.25 116 ARG A C 1
ATOM 870 O O . ARG A 1 116 ? 8.773 0.071 -12.422 1.00 97.25 116 ARG A O 1
ATOM 877 N N . LEU A 1 117 ? 6.545 -0.179 -12.253 1.00 96.88 117 LEU A N 1
ATOM 878 C CA . LEU A 1 117 ? 6.247 0.295 -13.605 1.00 96.88 117 LEU A CA 1
ATOM 879 C C . LEU A 1 117 ? 6.615 1.772 -13.767 1.00 96.88 117 LEU A C 1
ATOM 881 O O . LEU A 1 117 ? 7.301 2.121 -14.724 1.00 96.88 117 LEU A O 1
ATOM 885 N N . VAL A 1 118 ? 6.268 2.620 -12.794 1.00 96.56 118 VAL A N 1
ATOM 886 C CA . VAL A 1 118 ? 6.667 4.036 -12.787 1.00 96.56 118 VAL A CA 1
ATOM 887 C C . VAL A 1 118 ? 8.191 4.173 -12.766 1.00 96.56 118 VAL A C 1
ATOM 889 O O . VAL A 1 118 ? 8.749 4.929 -13.560 1.00 96.56 118 VAL A O 1
ATOM 892 N N . ALA A 1 119 ? 8.891 3.415 -11.915 1.00 95.94 119 ALA A N 1
ATOM 893 C CA . ALA A 1 119 ? 10.351 3.448 -11.867 1.00 95.94 119 ALA A CA 1
ATOM 894 C C . ALA A 1 119 ? 10.992 3.030 -13.198 1.00 95.94 119 ALA A C 1
ATOM 896 O O . ALA A 1 119 ? 11.951 3.671 -13.625 1.00 95.94 119 ALA A O 1
ATOM 897 N N . LEU A 1 120 ? 10.463 1.994 -13.857 1.00 95.31 120 LEU A N 1
ATOM 898 C CA . LEU A 1 120 ? 10.938 1.524 -15.161 1.00 95.31 120 LEU A CA 1
ATOM 899 C C . LEU A 1 120 ? 10.695 2.562 -16.260 1.00 95.31 120 LEU A C 1
ATOM 901 O O . LEU A 1 120 ? 11.612 2.867 -17.013 1.00 95.31 120 LEU A O 1
ATOM 905 N N . ARG A 1 121 ? 9.499 3.161 -16.317 1.00 93.81 121 ARG A N 1
ATOM 906 C CA . ARG A 1 121 ? 9.154 4.222 -17.281 1.00 93.81 121 ARG A CA 1
ATOM 907 C C . ARG A 1 121 ? 10.030 5.462 -17.126 1.00 93.81 121 ARG A C 1
ATOM 909 O O . ARG A 1 121 ? 10.376 6.096 -18.116 1.00 93.81 121 ARG A O 1
ATOM 916 N N . ALA A 1 122 ? 10.380 5.805 -15.892 1.00 93.00 122 ALA A N 1
ATOM 917 C CA . ALA A 1 122 ? 11.138 7.009 -15.570 1.00 93.00 122 ALA A CA 1
ATOM 918 C C . ALA A 1 122 ? 12.663 6.817 -15.582 1.00 93.00 122 ALA A C 1
ATOM 920 O O . ALA A 1 122 ? 13.391 7.738 -15.208 1.00 93.00 122 ALA A O 1
ATOM 921 N N . SER A 1 123 ? 13.161 5.636 -15.958 1.00 93.56 123 SER A N 1
ATOM 922 C CA . SER A 1 123 ? 14.588 5.316 -15.893 1.00 93.56 123 SER A CA 1
ATOM 923 C C . SER A 1 123 ? 15.137 4.892 -17.252 1.00 93.56 123 SER A C 1
ATOM 925 O O . SER A 1 123 ? 14.472 4.162 -17.978 1.00 93.56 123 SER A O 1
ATOM 927 N N . PRO A 1 124 ? 16.382 5.273 -17.588 1.00 91.50 124 PRO A N 1
ATOM 928 C CA . PRO A 1 124 ? 17.002 4.892 -18.857 1.00 91.50 124 PRO A CA 1
ATOM 929 C C . PRO A 1 124 ? 17.521 3.445 -18.875 1.00 91.50 124 PRO A C 1
ATOM 931 O O . PRO A 1 124 ? 17.899 2.954 -19.931 1.00 91.50 124 PRO A O 1
ATOM 934 N N . SER A 1 125 ? 17.591 2.777 -17.720 1.00 94.31 125 SER A N 1
ATOM 935 C CA . SER A 1 125 ? 18.063 1.396 -17.591 1.00 94.31 125 SER A CA 1
ATOM 936 C C . SER A 1 125 ? 17.451 0.715 -16.372 1.00 94.31 125 SER A C 1
ATOM 938 O O . SER A 1 125 ? 16.994 1.372 -15.423 1.00 94.31 125 SER A O 1
ATOM 940 N N . LEU A 1 126 ? 17.510 -0.616 -16.357 1.00 94.75 126 LEU A N 1
ATOM 941 C CA . LEU A 1 126 ? 17.049 -1.429 -15.237 1.00 94.75 126 LEU A CA 1
ATOM 942 C C . LEU A 1 126 ? 17.787 -1.096 -13.933 1.00 94.75 126 LEU A C 1
ATOM 944 O O . LEU A 1 126 ? 17.184 -1.059 -12.857 1.00 94.75 126 LEU A O 1
ATOM 948 N N . SER A 1 127 ? 19.093 -0.845 -14.027 1.00 95.81 127 SER A N 1
ATOM 949 C CA . SER A 1 127 ? 19.924 -0.509 -12.867 1.00 95.81 127 SER A CA 1
ATOM 950 C C . SER A 1 127 ? 19.497 0.815 -12.235 1.00 95.81 127 SER A C 1
ATOM 952 O O . SER A 1 127 ? 19.395 0.905 -11.011 1.00 95.81 127 SER A O 1
ATOM 954 N N . ASN A 1 128 ? 19.159 1.813 -13.057 1.00 96.06 128 ASN A N 1
ATOM 955 C CA . ASN A 1 128 ? 18.665 3.099 -12.570 1.00 96.06 128 ASN A CA 1
ATOM 956 C C . ASN A 1 128 ? 17.284 2.955 -11.919 1.00 96.06 128 ASN A C 1
ATOM 958 O O . ASN A 1 128 ? 17.063 3.499 -10.837 1.00 96.06 128 ASN A O 1
ATOM 962 N N . ALA A 1 129 ? 16.382 2.170 -12.518 1.00 96.38 129 ALA A N 1
ATOM 963 C CA . ALA A 1 129 ? 15.070 1.896 -11.931 1.00 96.38 129 ALA A CA 1
ATOM 964 C C . ALA A 1 129 ? 15.193 1.215 -10.560 1.00 96.38 129 ALA A C 1
ATOM 966 O O . ALA A 1 129 ? 14.545 1.619 -9.595 1.00 96.38 129 ALA A O 1
ATOM 967 N N . ALA A 1 130 ? 16.066 0.211 -10.448 1.00 97.06 130 ALA A N 1
ATOM 968 C CA . ALA A 1 130 ? 16.314 -0.489 -9.193 1.00 97.06 130 ALA A CA 1
ATOM 969 C C . ALA A 1 130 ? 16.919 0.428 -8.117 1.00 97.06 130 ALA A C 1
ATOM 971 O O . ALA A 1 130 ? 16.494 0.367 -6.962 1.00 97.06 130 ALA A O 1
ATOM 972 N N . ALA A 1 131 ? 17.841 1.319 -8.500 1.00 96.38 131 ALA A N 1
ATOM 973 C CA . ALA A 1 131 ? 18.412 2.314 -7.596 1.00 96.38 131 ALA A CA 1
ATOM 974 C C . ALA A 1 131 ? 17.341 3.271 -7.044 1.00 96.38 131 ALA A C 1
ATOM 976 O O . ALA A 1 131 ? 17.308 3.510 -5.839 1.00 96.38 131 ALA A O 1
ATOM 977 N N . ARG A 1 132 ? 16.416 3.752 -7.890 1.00 95.12 132 ARG A N 1
ATOM 978 C CA . ARG A 1 132 ? 15.284 4.606 -7.469 1.00 95.12 132 ARG A CA 1
ATOM 979 C C . ARG A 1 132 ? 14.343 3.900 -6.491 1.00 95.12 132 ARG A C 1
ATOM 981 O O . ARG A 1 132 ? 13.802 4.533 -5.597 1.00 95.12 132 ARG A O 1
ATOM 988 N N . LEU A 1 133 ? 14.184 2.587 -6.640 1.00 96.31 133 LEU A N 1
ATOM 989 C CA . LEU A 1 133 ? 13.384 1.746 -5.746 1.00 96.31 133 LEU A CA 1
ATOM 990 C C . LEU A 1 133 ? 14.133 1.316 -4.472 1.00 96.31 133 LEU A C 1
ATOM 992 O O . LEU A 1 133 ? 13.578 0.561 -3.673 1.00 96.31 133 LEU A O 1
ATOM 996 N N . GLY A 1 134 ? 15.398 1.716 -4.297 1.00 96.19 134 GLY A N 1
ATOM 997 C CA . GLY A 1 134 ? 16.217 1.301 -3.157 1.00 96.19 134 GLY A CA 1
ATOM 998 C C . GLY A 1 134 ? 16.458 -0.211 -3.101 1.00 96.19 134 GLY A C 1
ATOM 999 O O . GLY A 1 134 ? 16.545 -0.784 -2.015 1.00 96.19 134 GLY A O 1
ATOM 1000 N N . MET A 1 135 ? 16.527 -0.888 -4.253 1.00 97.12 135 MET A N 1
ATOM 1001 C CA . MET A 1 135 ? 16.656 -2.345 -4.319 1.00 97.12 135 MET A CA 1
ATOM 1002 C C . MET A 1 135 ? 17.762 -2.815 -5.270 1.00 97.12 135 MET A C 1
ATOM 1004 O O . MET A 1 135 ? 18.214 -2.092 -6.151 1.00 97.12 135 MET A O 1
ATOM 1008 N N . ALA A 1 136 ? 18.182 -4.075 -5.124 1.00 96.06 136 ALA A N 1
ATOM 1009 C CA . ALA A 1 136 ? 19.181 -4.667 -6.012 1.00 96.06 136 ALA A CA 1
ATOM 1010 C C . ALA A 1 136 ? 18.622 -4.881 -7.441 1.00 96.06 136 ALA A C 1
ATOM 1012 O O . ALA A 1 136 ? 17.513 -5.418 -7.570 1.00 96.06 136 ALA A O 1
ATOM 1013 N N . PRO A 1 137 ? 19.388 -4.590 -8.515 1.00 95.81 137 PRO A N 1
ATOM 1014 C CA . PRO A 1 137 ? 18.942 -4.788 -9.902 1.00 95.81 137 PRO A CA 1
ATOM 1015 C C . PRO A 1 137 ? 18.464 -6.211 -10.207 1.00 95.81 137 PRO A C 1
ATOM 1017 O O . PRO A 1 137 ? 17.450 -6.406 -10.874 1.00 95.81 137 PRO A O 1
ATOM 1020 N N . VAL A 1 138 ? 19.124 -7.224 -9.635 1.00 95.56 138 VAL A N 1
ATOM 1021 C CA . VAL A 1 138 ? 18.736 -8.638 -9.788 1.00 95.56 138 VAL A CA 1
ATOM 1022 C C . VAL A 1 138 ? 17.337 -8.940 -9.246 1.00 95.56 138 VAL A C 1
ATOM 1024 O O . VAL A 1 138 ? 16.644 -9.811 -9.770 1.00 95.56 138 VAL A O 1
ATOM 1027 N N . SER A 1 139 ? 16.890 -8.222 -8.215 1.00 95.94 139 SER A N 1
ATOM 1028 C CA . SER A 1 139 ? 15.557 -8.399 -7.637 1.00 95.94 139 SER A CA 1
ATOM 1029 C C . SER A 1 139 ? 14.475 -7.835 -8.554 1.00 95.94 139 SER A C 1
ATOM 1031 O O . SER A 1 139 ? 13.420 -8.455 -8.701 1.00 95.94 139 SER A O 1
ATOM 1033 N N . LEU A 1 140 ? 14.748 -6.700 -9.206 1.00 96.00 140 LEU A N 1
ATOM 1034 C CA . LEU A 1 140 ? 13.850 -6.122 -10.203 1.00 96.00 140 LEU A CA 1
ATOM 1035 C C . LEU A 1 140 ? 13.836 -6.965 -11.488 1.00 96.00 140 LEU A C 1
ATOM 1037 O O . LEU A 1 140 ? 12.763 -7.320 -11.966 1.00 96.00 140 LEU A O 1
ATOM 1041 N N . SER A 1 141 ? 15.008 -7.402 -11.962 1.00 94.94 141 SER A N 1
ATOM 1042 C CA . SER A 1 141 ? 15.152 -8.331 -13.094 1.00 94.94 141 SER A CA 1
ATOM 1043 C C . SER A 1 141 ? 14.336 -9.613 -12.898 1.00 94.94 141 SER A C 1
ATOM 1045 O O . SER A 1 141 ? 13.556 -9.997 -13.763 1.00 94.94 141 SER A O 1
ATOM 1047 N N . ARG A 1 142 ? 14.432 -10.252 -11.723 1.00 95.69 142 ARG A N 1
ATOM 1048 C CA . ARG A 1 142 ? 13.653 -11.460 -11.394 1.00 95.69 142 ARG A CA 1
ATOM 1049 C C . ARG A 1 142 ? 12.149 -11.222 -11.342 1.00 95.69 142 ARG A C 1
ATOM 1051 O O . ARG A 1 142 ? 11.389 -12.167 -11.538 1.00 95.69 142 ARG A O 1
ATOM 1058 N N . TRP A 1 143 ? 11.718 -10.012 -10.995 1.00 94.88 143 TRP A N 1
ATOM 1059 C CA . TRP A 1 143 ? 10.301 -9.666 -11.010 1.00 94.88 143 TRP A CA 1
ATOM 1060 C C . TRP A 1 143 ? 9.788 -9.497 -12.443 1.00 94.88 143 TRP A C 1
ATOM 1062 O O . TRP A 1 143 ? 8.719 -10.027 -12.746 1.00 94.88 143 TRP A O 1
ATOM 1072 N N . ILE A 1 144 ? 10.578 -8.850 -13.304 1.00 94.00 144 ILE A N 1
ATOM 1073 C CA . ILE A 1 144 ? 10.305 -8.679 -14.737 1.00 94.00 144 ILE A CA 1
ATOM 1074 C C . ILE A 1 144 ? 10.302 -10.029 -15.455 1.00 94.00 144 ILE A C 1
ATOM 1076 O O . ILE A 1 144 ? 9.313 -10.385 -16.070 1.00 94.00 144 ILE A O 1
ATOM 1080 N N . GLY A 1 145 ? 11.355 -10.838 -15.308 1.00 92.31 145 GLY A N 1
ATOM 1081 C CA . GLY A 1 145 ? 11.545 -12.080 -16.071 1.00 92.31 145 GLY A CA 1
ATOM 1082 C C . GLY A 1 145 ? 10.531 -13.199 -15.805 1.00 92.31 145 GLY A C 1
ATOM 1083 O O . GLY A 1 145 ? 10.663 -14.283 -16.359 1.00 92.31 145 GLY A O 1
ATOM 1084 N N . ARG A 1 146 ? 9.537 -12.974 -14.940 1.00 91.44 146 ARG A N 1
ATOM 1085 C CA . ARG A 1 146 ? 8.410 -13.895 -14.703 1.00 91.44 146 ARG A CA 1
ATOM 1086 C C . ARG A 1 146 ? 7.096 -13.377 -15.287 1.00 91.44 146 ARG A C 1
ATOM 1088 O O . ARG A 1 146 ? 6.046 -13.918 -14.951 1.00 91.44 146 ARG A O 1
ATOM 1095 N N . ARG A 1 147 ? 7.134 -12.273 -16.032 1.00 91.44 147 ARG A N 1
ATOM 1096 C CA . ARG A 1 147 ? 5.961 -11.525 -16.473 1.00 91.44 147 ARG A CA 1
ATOM 1097 C C . ARG A 1 147 ? 6.176 -11.022 -17.893 1.00 91.44 147 ARG A C 1
ATOM 1099 O O . ARG A 1 147 ? 7.289 -10.651 -18.253 1.00 91.44 147 ARG A O 1
ATOM 1106 N N . ASP A 1 148 ? 5.101 -10.994 -18.662 1.00 91.19 148 ASP A N 1
ATOM 1107 C CA . ASP A 1 148 ? 5.066 -10.235 -19.905 1.00 91.19 148 ASP A CA 1
ATOM 1108 C C . ASP A 1 148 ? 4.857 -8.764 -19.545 1.00 91.19 148 ASP A C 1
ATOM 1110 O O . ASP A 1 148 ? 3.974 -8.484 -18.745 1.00 91.19 148 ASP A O 1
ATOM 1114 N N . MET A 1 149 ? 5.694 -7.839 -20.007 1.00 94.50 149 MET A N 1
ATOM 1115 C CA . MET A 1 149 ? 5.680 -6.448 -19.526 1.00 94.50 149 MET A CA 1
ATOM 1116 C C . MET A 1 149 ? 4.931 -5.532 -20.503 1.00 94.50 149 MET A C 1
ATOM 1118 O O . MET A 1 149 ? 5.080 -5.691 -21.711 1.00 94.50 149 MET A O 1
ATOM 1122 N N . PRO A 1 150 ? 4.220 -4.486 -20.031 1.00 94.69 150 PRO A N 1
ATOM 1123 C CA . PRO A 1 150 ? 3.495 -3.546 -20.900 1.00 94.69 150 PRO A CA 1
ATOM 1124 C C . PRO A 1 150 ? 4.427 -2.530 -21.598 1.00 94.69 150 PRO A C 1
ATOM 1126 O O . PRO A 1 150 ? 4.006 -1.462 -22.055 1.00 94.69 150 PRO A O 1
ATOM 1129 N N . MET A 1 151 ? 5.730 -2.814 -21.619 1.00 92.38 151 MET A N 1
ATOM 1130 C CA . MET A 1 151 ? 6.776 -1.957 -22.154 1.00 92.38 151 MET A CA 1
ATOM 1131 C C . MET A 1 151 ? 8.021 -2.760 -22.497 1.00 92.38 151 MET A C 1
ATOM 1133 O O . MET A 1 151 ? 8.317 -3.770 -21.856 1.00 92.38 151 MET A O 1
ATOM 1137 N N . GLU A 1 152 ? 8.800 -2.243 -23.440 1.00 88.69 1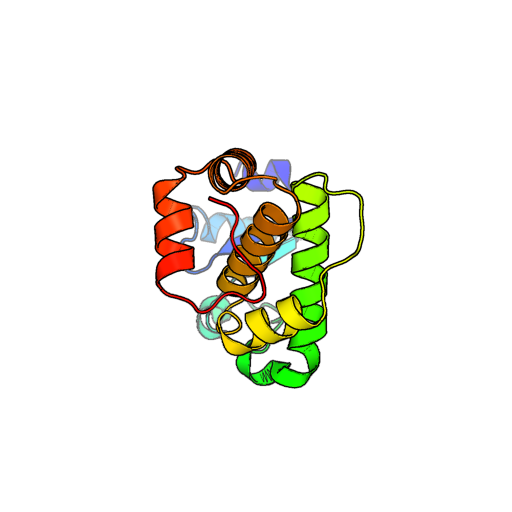52 GLU A N 1
ATOM 1138 C CA . GLU A 1 152 ? 10.160 -2.720 -23.654 1.00 88.69 152 GLU A CA 1
ATOM 1139 C C . GLU A 1 152 ? 11.046 -2.339 -22.465 1.00 88.69 152 GLU A C 1
ATOM 1141 O O . GLU A 1 152 ? 10.995 -1.218 -21.949 1.00 88.69 152 GLU A O 1
ATOM 1146 N N . ILE A 1 153 ? 11.858 -3.294 -22.017 1.00 87.12 153 ILE A N 1
ATOM 1147 C CA . ILE A 1 153 ? 12.760 -3.116 -20.884 1.00 87.12 153 ILE A CA 1
ATOM 1148 C C . ILE A 1 153 ? 14.162 -2.863 -21.422 1.00 87.12 153 ILE A C 1
ATOM 1150 O O . ILE A 1 153 ? 14.795 -3.763 -21.974 1.00 87.12 153 ILE A O 1
ATOM 1154 N N . VAL A 1 154 ? 14.654 -1.642 -21.223 1.00 79.94 154 VAL A N 1
ATOM 1155 C CA . VAL A 1 154 ? 16.044 -1.288 -21.520 1.00 79.94 154 VAL A CA 1
ATOM 1156 C C . VAL A 1 154 ? 16.930 -1.857 -20.411 1.00 79.94 154 VAL A C 1
ATOM 1158 O O . VAL A 1 154 ? 16.735 -1.543 -19.231 1.00 79.94 154 VAL A O 1
ATOM 1161 N N . GLN A 1 155 ? 17.856 -2.744 -20.783 1.00 72.06 155 GLN A N 1
ATOM 1162 C CA . GLN A 1 155 ? 18.778 -3.392 -19.843 1.00 72.06 155 GLN A CA 1
ATOM 1163 C C . GLN A 1 155 ? 19.823 -2.413 -19.306 1.00 72.06 155 GLN A C 1
ATOM 1165 O O . GLN A 1 155 ? 20.418 -1.674 -20.118 1.00 72.06 155 GLN A O 1
#

pLDDT: mean 91.62, std 6.01, range [61.84, 98.12]

Secondary structure (DSSP, 8-state):
-HHHHHTTTSEEEEETTS--TTHHHHHHHHTSTT---EEEEE-SSGGGGGGG-----PPPPGGGGGGGHHHHHHHHHHHHHHHTT--SS---HHHHHHHHHHSTTSHHHHHHHHHHHHHHHT-SSHHHHHHHTTS-HHHHHHHHTTS--SS----